Protein AF-A0A524EY04-F1 (afdb_monomer)

Radius of gyration: 24.47 Å; Cα contacts (8 Å, |Δi|>4): 37; chains: 1; bounding box: 46×36×77 Å

Mean predicted aligned error: 17.19 Å

Secondary structure (DSSP, 8-state):
--PPPHHHHHHHHHHHHIIIIIHHHHHHHHHTTSS-HHHHHHHH---HHHHHHHGGGT-------HHHHHHHHHHHHHHHHHHHHHHHTT---TTS------S--S-----

Foldseek 3Di:
DPDDDPVRVVVVVLVCCCLVPVLLVVLVCVLVVNDDLVVVCVVSVDDSVVNVVCSCVNDDDPPCPVVVVVVVVVVVVVVVVVVVVCVVVVNDPVPPDPPPPDDPDDDDDDD

pLDDT: mean 72.9, std 14.56, range [41.66, 91.12]

Structure (mmCIF, N/CA/C/O backbone):
data_AF-A0A524EY04-F1
#
_entry.id   AF-A0A524EY04-F1
#
loop_
_atom_site.group_PDB
_atom_site.id
_atom_site.type_symbol
_atom_site.label_atom_id
_atom_site.label_alt_id
_atom_site.label_comp_id
_atom_site.label_asym_id
_atom_site.label_entity_id
_atom_site.label_seq_id
_atom_site.pdbx_PDB_ins_code
_atom_site.Cartn_x
_atom_site.Cartn_y
_atom_site.Cartn_z
_atom_site.occupancy
_atom_site.B_iso_or_equiv
_atom_site.auth_seq_id
_atom_site.auth_comp_id
_atom_site.auth_asym_id
_atom_site.auth_atom_id
_atom_site.pdbx_PDB_model_num
ATOM 1 N N . MET A 1 1 ? 3.190 -2.927 -42.617 1.00 43.81 1 MET A N 1
ATOM 2 C CA . MET A 1 1 ? 3.116 -3.220 -41.170 1.00 43.81 1 MET A CA 1
ATOM 3 C C . MET A 1 1 ? 3.602 -1.983 -40.430 1.00 43.81 1 MET A C 1
ATOM 5 O O . MET A 1 1 ? 4.761 -1.627 -40.594 1.00 43.81 1 MET A O 1
ATOM 9 N N . ALA A 1 2 ? 2.726 -1.259 -39.728 1.00 50.38 2 ALA A N 1
ATOM 10 C CA . ALA A 1 2 ? 3.139 -0.093 -38.947 1.00 50.38 2 ALA A CA 1
ATOM 11 C C . ALA A 1 2 ? 3.872 -0.588 -37.691 1.00 50.38 2 ALA A C 1
ATOM 13 O O . ALA A 1 2 ? 3.246 -1.081 -36.757 1.00 50.38 2 ALA A O 1
ATOM 14 N N . GLY A 1 3 ? 5.206 -0.553 -37.711 1.00 64.12 3 GLY A N 1
ATOM 15 C CA . GLY A 1 3 ? 6.019 -0.903 -36.548 1.00 64.12 3 GLY A CA 1
ATOM 16 C C . GLY A 1 3 ? 5.763 0.078 -35.403 1.00 64.12 3 GLY A C 1
ATOM 17 O O . GLY A 1 3 ? 5.649 1.282 -35.638 1.00 64.12 3 GLY A O 1
ATOM 18 N N . LYS A 1 4 ? 5.660 -0.431 -34.168 1.00 69.69 4 LYS A N 1
ATOM 19 C CA . LYS A 1 4 ? 5.551 0.408 -32.965 1.00 69.69 4 LYS A CA 1
ATOM 20 C C . LYS A 1 4 ? 6.696 1.428 -32.936 1.00 69.69 4 LYS A C 1
ATOM 22 O O . LYS A 1 4 ? 7.834 1.109 -33.285 1.00 69.69 4 LYS A O 1
ATOM 27 N N . SER A 1 5 ? 6.402 2.656 -32.511 1.00 80.06 5 SER A N 1
ATOM 28 C CA . SER A 1 5 ? 7.423 3.703 -32.417 1.00 80.06 5 SER A CA 1
ATOM 29 C C . SER A 1 5 ? 8.502 3.327 -31.392 1.00 80.06 5 SER A C 1
ATOM 31 O O . SER A 1 5 ? 8.219 2.665 -30.391 1.00 80.06 5 SER A O 1
ATOM 33 N N . LYS A 1 6 ? 9.737 3.803 -31.594 1.00 75.38 6 LYS A N 1
ATOM 34 C CA . LYS A 1 6 ? 10.846 3.597 -30.642 1.00 75.38 6 LYS A CA 1
ATOM 35 C C . LYS A 1 6 ? 10.499 4.082 -29.224 1.00 75.38 6 LYS A C 1
ATOM 37 O O . LYS A 1 6 ? 10.903 3.455 -28.250 1.00 75.38 6 LYS A O 1
ATOM 42 N N . ALA A 1 7 ? 9.715 5.157 -29.110 1.00 74.38 7 ALA A N 1
ATOM 43 C CA . ALA A 1 7 ? 9.248 5.688 -27.831 1.00 74.38 7 ALA A CA 1
ATOM 44 C C . ALA A 1 7 ? 8.271 4.732 -27.126 1.00 74.38 7 ALA A C 1
ATOM 46 O O . ALA A 1 7 ? 8.375 4.523 -25.921 1.00 74.38 7 ALA A O 1
ATOM 47 N N . THR A 1 8 ? 7.364 4.106 -27.881 1.00 75.25 8 THR A N 1
ATOM 48 C CA . THR A 1 8 ? 6.425 3.101 -27.361 1.00 75.25 8 THR A CA 1
ATOM 49 C C . THR A 1 8 ? 7.171 1.884 -26.819 1.00 75.25 8 THR A C 1
ATOM 51 O O . THR A 1 8 ? 6.896 1.446 -25.710 1.00 75.25 8 THR A O 1
ATOM 54 N N . ILE A 1 9 ? 8.159 1.387 -27.565 1.00 76.62 9 ILE A N 1
ATOM 55 C CA . ILE A 1 9 ? 8.966 0.225 -27.165 1.00 76.62 9 ILE A CA 1
ATOM 56 C C . ILE A 1 9 ? 9.798 0.540 -25.913 1.00 76.62 9 ILE A C 1
ATOM 58 O O . ILE A 1 9 ? 9.825 -0.252 -24.978 1.00 76.62 9 ILE A O 1
ATOM 62 N N . SER A 1 10 ? 10.432 1.716 -25.859 1.00 69.62 10 SER A N 1
ATOM 63 C CA . SER A 1 10 ? 11.195 2.159 -24.682 1.00 69.62 10 SER A CA 1
ATOM 64 C C . SER A 1 10 ? 10.318 2.249 -23.428 1.00 69.62 10 SER A C 1
ATOM 66 O O . SER A 1 10 ? 10.695 1.767 -22.361 1.00 69.62 10 SER A O 1
ATOM 68 N N . LYS A 1 11 ? 9.101 2.792 -23.572 1.00 74.75 11 LYS A N 1
ATOM 69 C CA . LYS A 1 11 ? 8.120 2.865 -22.485 1.00 74.75 11 LYS A CA 1
ATOM 70 C C . LYS A 1 11 ? 7.692 1.476 -22.006 1.00 74.75 11 LYS A C 1
ATOM 72 O O . LYS A 1 11 ? 7.636 1.261 -20.802 1.00 74.75 11 LYS A O 1
ATOM 77 N N . GLU A 1 12 ? 7.420 0.549 -22.923 1.00 74.88 12 GLU A N 1
ATOM 78 C CA . GLU A 1 12 ? 7.049 -0.834 -22.589 1.00 74.88 12 GLU A CA 1
ATOM 79 C C . GLU A 1 12 ? 8.177 -1.553 -21.830 1.00 74.88 12 GLU A C 1
ATOM 81 O O . GLU A 1 12 ? 7.917 -2.188 -20.812 1.00 74.88 12 GLU A O 1
ATOM 86 N N . ILE A 1 13 ? 9.433 -1.401 -22.263 1.00 75.81 13 ILE A N 1
ATOM 87 C CA . ILE A 1 13 ? 10.599 -1.999 -21.590 1.00 75.81 13 ILE A CA 1
ATOM 88 C C . ILE A 1 13 ? 10.792 -1.408 -20.189 1.00 75.81 13 ILE A C 1
ATOM 90 O O . ILE A 1 13 ? 11.000 -2.151 -19.233 1.00 75.81 13 ILE A O 1
ATOM 94 N N . PHE A 1 14 ? 10.690 -0.084 -20.053 1.00 75.25 14 PHE A N 1
ATOM 95 C CA . PHE A 1 1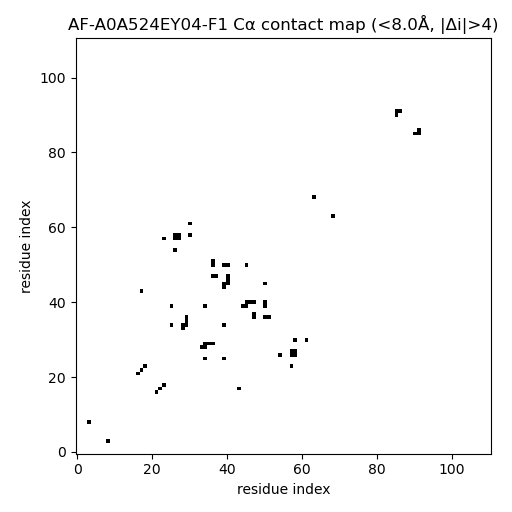4 ? 10.814 0.588 -18.761 1.00 75.25 14 PHE A CA 1
ATOM 96 C C . PHE A 1 14 ? 9.707 0.164 -17.792 1.00 75.25 14 PHE A C 1
ATOM 98 O O . PHE A 1 14 ? 9.988 -0.172 -16.648 1.00 75.25 14 PHE A O 1
ATOM 105 N N . GLN A 1 15 ? 8.455 0.136 -18.255 1.00 73.56 15 GLN A N 1
ATOM 106 C CA . GLN A 1 15 ? 7.325 -0.312 -17.440 1.00 73.56 15 GLN A CA 1
ATOM 107 C C . GLN A 1 15 ? 7.470 -1.772 -17.019 1.00 73.56 15 GLN A C 1
ATOM 109 O O . GLN A 1 15 ? 7.130 -2.107 -15.888 1.00 73.56 15 GLN A O 1
ATOM 114 N N . LYS A 1 16 ? 8.005 -2.619 -17.903 1.00 75.25 16 LYS A N 1
ATOM 115 C CA . LYS A 1 16 ? 8.283 -4.016 -17.593 1.00 75.25 16 LYS A CA 1
ATOM 116 C C . LYS A 1 16 ? 9.345 -4.153 -16.501 1.00 75.25 16 LYS A C 1
ATOM 118 O O . LYS A 1 16 ? 9.059 -4.760 -15.484 1.00 75.25 16 LYS A O 1
ATOM 123 N N . GLY A 1 17 ? 10.511 -3.516 -16.639 1.00 76.25 17 GLY A N 1
ATOM 124 C CA . GLY A 1 17 ? 11.544 -3.555 -15.588 1.00 76.25 17 GLY A CA 1
ATOM 125 C C . GLY A 1 17 ? 11.082 -2.925 -14.266 1.00 76.25 17 GLY A C 1
ATOM 126 O O . GLY A 1 17 ? 11.432 -3.385 -13.182 1.00 76.25 17 GLY A O 1
ATOM 127 N N . LEU A 1 18 ? 10.228 -1.900 -14.337 1.00 78.25 18 LEU A N 1
ATOM 128 C CA . LEU A 1 18 ? 9.644 -1.281 -13.152 1.00 78.25 18 LEU A CA 1
ATOM 129 C C . LEU A 1 18 ? 8.720 -2.244 -12.390 1.00 78.25 18 LEU A C 1
ATOM 131 O O . LEU A 1 18 ? 8.781 -2.275 -11.164 1.00 78.25 18 LEU A O 1
ATOM 135 N N . LYS A 1 19 ? 7.892 -3.023 -13.096 1.00 75.88 19 LYS A N 1
ATOM 136 C CA . LYS A 1 19 ? 6.965 -3.994 -12.492 1.00 75.88 19 LYS A CA 1
ATOM 137 C C . LYS A 1 19 ? 7.625 -5.314 -12.099 1.00 75.88 19 LYS A C 1
ATOM 139 O O . LYS A 1 19 ? 7.292 -5.843 -11.046 1.00 75.88 19 LYS A O 1
ATOM 144 N N . ASP A 1 20 ? 8.529 -5.823 -12.928 1.00 77.88 20 ASP A N 1
ATOM 145 C CA . ASP A 1 20 ? 9.098 -7.163 -12.763 1.00 77.88 20 ASP A CA 1
ATOM 146 C C . ASP A 1 20 ? 10.253 -7.167 -11.747 1.00 77.88 20 ASP A C 1
ATOM 148 O O . ASP A 1 20 ? 10.381 -8.120 -10.985 1.00 77.88 20 ASP A O 1
ATOM 152 N N . ASP A 1 21 ? 11.049 -6.090 -11.683 1.00 77.81 21 ASP A N 1
ATOM 153 C CA . ASP A 1 21 ? 12.260 -6.056 -10.849 1.00 77.81 21 ASP A CA 1
ATOM 154 C C . ASP A 1 21 ? 12.157 -5.048 -9.694 1.00 77.81 21 ASP A C 1
ATOM 156 O O . ASP A 1 21 ? 12.474 -5.357 -8.543 1.00 77.81 21 ASP A O 1
ATOM 160 N N . MET A 1 22 ? 11.714 -3.816 -9.977 1.00 84.62 22 MET A N 1
ATOM 161 C CA . MET A 1 22 ? 11.777 -2.735 -8.985 1.00 84.62 22 MET A CA 1
ATOM 162 C C . MET A 1 22 ? 10.623 -2.779 -7.977 1.00 84.62 22 MET A C 1
ATOM 164 O O . MET A 1 22 ? 10.842 -2.560 -6.785 1.00 84.62 22 MET A O 1
ATOM 168 N N . PHE A 1 23 ? 9.397 -3.046 -8.427 1.00 88.31 23 PHE A N 1
ATOM 169 C CA . PHE A 1 23 ? 8.226 -3.040 -7.550 1.00 88.31 23 PHE A CA 1
ATOM 170 C C . PHE A 1 23 ? 8.258 -4.136 -6.469 1.00 88.31 23 PHE A C 1
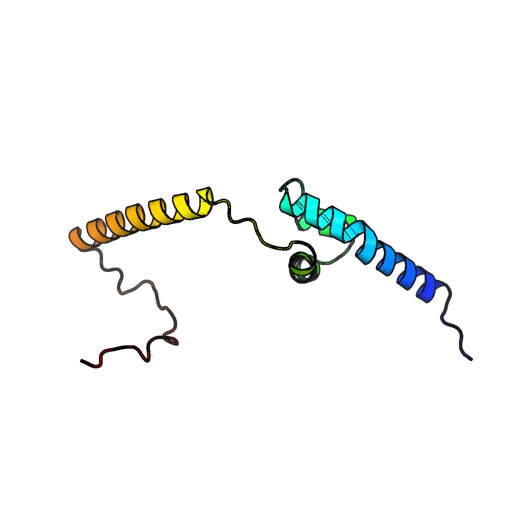ATOM 172 O O . PHE A 1 23 ? 8.006 -3.789 -5.316 1.00 88.31 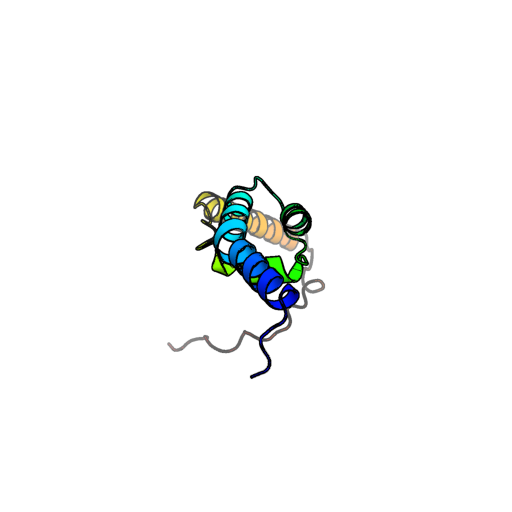23 PHE A O 1
ATOM 179 N N . PRO A 1 24 ? 8.658 -5.395 -6.752 1.00 88.19 24 PRO A N 1
ATOM 180 C CA . PRO A 1 24 ? 8.803 -6.423 -5.717 1.00 88.19 24 PRO A CA 1
ATOM 181 C C . PRO A 1 24 ? 9.794 -6.021 -4.618 1.00 88.19 24 PRO A C 1
ATOM 183 O O . PRO A 1 24 ? 9.533 -6.193 -3.428 1.00 88.19 24 PRO A O 1
ATOM 186 N N . PHE A 1 25 ? 10.921 -5.412 -4.999 1.00 88.62 25 PHE A N 1
ATOM 187 C CA . PHE A 1 25 ? 11.901 -4.909 -4.038 1.00 88.62 25 PHE A CA 1
ATOM 188 C C . PHE A 1 25 ? 11.318 -3.797 -3.151 1.00 88.62 25 PHE A C 1
ATOM 190 O O . PHE A 1 25 ? 11.497 -3.805 -1.933 1.00 88.62 25 PHE A O 1
ATOM 197 N N . LEU A 1 26 ? 10.586 -2.851 -3.747 1.00 90.06 26 LEU A N 1
ATOM 198 C CA . LEU A 1 26 ? 9.922 -1.774 -3.012 1.00 90.06 26 LEU A CA 1
ATOM 199 C C . LEU A 1 26 ? 8.796 -2.293 -2.104 1.00 90.06 26 LEU A C 1
ATOM 201 O O . LEU A 1 26 ? 8.629 -1.777 -1.000 1.00 90.06 26 LEU A O 1
ATOM 205 N N . ALA A 1 27 ? 8.061 -3.318 -2.536 1.00 88.75 27 ALA A N 1
ATOM 206 C CA . ALA A 1 27 ? 7.029 -3.974 -1.742 1.00 88.75 27 ALA A CA 1
ATOM 207 C C . ALA A 1 27 ? 7.623 -4.644 -0.493 1.00 88.75 27 ALA A C 1
ATOM 209 O O . ALA A 1 27 ? 7.120 -4.427 0.607 1.00 88.75 27 ALA A O 1
ATOM 210 N N . ASN A 1 28 ? 8.758 -5.338 -0.623 1.00 89.25 28 ASN A N 1
ATOM 211 C CA . ASN A 1 28 ? 9.471 -5.913 0.523 1.00 89.25 28 ASN A CA 1
ATOM 212 C C . ASN A 1 28 ? 9.954 -4.843 1.512 1.00 89.25 28 ASN A C 1
ATOM 214 O O . ASN A 1 28 ? 9.735 -4.968 2.714 1.00 89.25 28 ASN A O 1
ATOM 218 N N . LEU A 1 29 ? 10.546 -3.746 1.026 1.00 88.75 29 LEU A N 1
ATOM 219 C CA . LEU A 1 29 ? 10.954 -2.637 1.899 1.00 88.75 29 LEU A CA 1
ATOM 220 C C . LEU A 1 29 ? 9.766 -1.983 2.622 1.00 88.75 29 LEU A C 1
ATOM 222 O O . LEU A 1 29 ? 9.930 -1.463 3.728 1.00 88.75 29 LEU A O 1
ATOM 226 N N . TYR A 1 30 ? 8.588 -1.975 1.995 1.00 89.12 30 TYR A N 1
ATOM 227 C CA . TYR A 1 30 ? 7.353 -1.523 2.627 1.00 89.12 30 TYR A CA 1
ATOM 228 C C . TYR A 1 30 ? 6.843 -2.522 3.672 1.00 89.12 30 TYR A C 1
ATOM 230 O O . TYR A 1 30 ? 6.522 -2.085 4.775 1.00 89.12 30 TYR A O 1
ATOM 238 N N . LYS A 1 31 ? 6.850 -3.837 3.383 1.00 86.31 31 LYS A N 1
ATOM 239 C CA . LYS A 1 31 ? 6.522 -4.899 4.359 1.00 86.31 31 LYS A CA 1
ATOM 240 C C . LYS A 1 31 ? 7.405 -4.787 5.608 1.00 86.31 31 LYS A C 1
ATOM 242 O O . LYS A 1 31 ? 6.913 -4.864 6.724 1.00 86.31 31 LYS A O 1
ATOM 247 N N . GLU A 1 32 ? 8.694 -4.510 5.428 1.00 85.88 32 GLU A N 1
ATOM 248 C CA . GLU A 1 32 ? 9.662 -4.313 6.516 1.00 85.88 32 GLU A CA 1
ATOM 249 C C . GLU A 1 32 ? 9.537 -2.953 7.239 1.00 85.88 32 GLU A C 1
ATOM 251 O O . GLU A 1 32 ? 10.335 -2.648 8.126 1.00 85.88 32 GLU A O 1
ATOM 256 N N . GLY A 1 33 ? 8.603 -2.083 6.834 1.00 85.56 33 GLY A N 1
ATOM 257 C CA . GLY A 1 33 ? 8.405 -0.755 7.426 1.00 85.56 33 GLY A CA 1
ATOM 258 C C . GLY A 1 33 ? 9.534 0.251 7.155 1.00 85.56 33 GLY A C 1
ATOM 259 O O . GLY A 1 33 ? 9.561 1.325 7.758 1.00 85.56 33 GLY A O 1
ATOM 260 N N . LYS A 1 34 ? 10.473 -0.054 6.248 1.00 89.56 34 LYS A N 1
ATOM 261 C CA . LYS A 1 34 ? 11.634 0.805 5.937 1.00 89.56 34 LYS A CA 1
ATOM 262 C C . LYS A 1 34 ? 11.273 1.997 5.058 1.00 89.56 34 LYS A C 1
ATOM 264 O O . LYS A 1 34 ? 11.949 3.026 5.107 1.00 89.56 34 LYS A O 1
ATOM 269 N N . ILE A 1 35 ? 10.238 1.858 4.230 1.00 90.12 35 ILE A N 1
ATOM 270 C CA . ILE A 1 35 ? 9.743 2.921 3.352 1.00 90.12 35 ILE A CA 1
ATOM 271 C C . ILE A 1 35 ? 8.218 3.014 3.398 1.00 90.12 35 ILE A C 1
ATOM 273 O O . ILE A 1 35 ? 7.516 2.049 3.668 1.00 90.12 35 ILE A O 1
ATOM 277 N N . SER A 1 36 ? 7.700 4.196 3.085 1.00 91.12 36 SER A N 1
ATOM 278 C CA . SER A 1 36 ? 6.270 4.488 2.973 1.00 91.12 36 SER A CA 1
ATOM 279 C C . SER A 1 36 ? 5.783 4.464 1.521 1.00 91.12 36 SER A C 1
ATOM 281 O O . SER A 1 36 ? 6.545 4.712 0.584 1.00 91.12 36 SER A O 1
ATOM 283 N N . VAL A 1 37 ? 4.468 4.316 1.325 1.00 89.31 37 VAL A N 1
ATOM 284 C CA . VAL A 1 37 ? 3.805 4.442 0.008 1.00 89.31 37 VAL A CA 1
ATOM 285 C C . VAL A 1 37 ? 4.117 5.779 -0.680 1.00 89.31 37 VAL A C 1
ATOM 287 O O . VAL A 1 37 ? 4.263 5.843 -1.900 1.00 89.31 37 VAL A O 1
ATOM 290 N N . LYS A 1 38 ? 4.294 6.866 0.087 1.00 91.06 38 LYS A N 1
ATOM 291 C CA . LYS A 1 38 ? 4.707 8.172 -0.457 1.00 91.06 38 LYS A CA 1
ATOM 292 C C . LYS A 1 38 ? 6.114 8.128 -1.060 1.00 91.06 38 LYS A C 1
ATOM 294 O O . LYS A 1 38 ? 6.354 8.754 -2.090 1.00 91.06 38 LYS A O 1
ATOM 299 N N . GLN A 1 39 ? 7.039 7.400 -0.435 1.00 89.75 39 GLN A N 1
ATOM 300 C CA . GLN A 1 39 ? 8.395 7.219 -0.959 1.00 89.75 39 GLN A CA 1
ATOM 301 C C . GLN A 1 39 ? 8.391 6.327 -2.205 1.00 89.75 39 GLN A C 1
ATOM 303 O O . GLN A 1 39 ? 9.058 6.672 -3.178 1.00 89.75 39 GLN A O 1
ATOM 308 N N . ILE 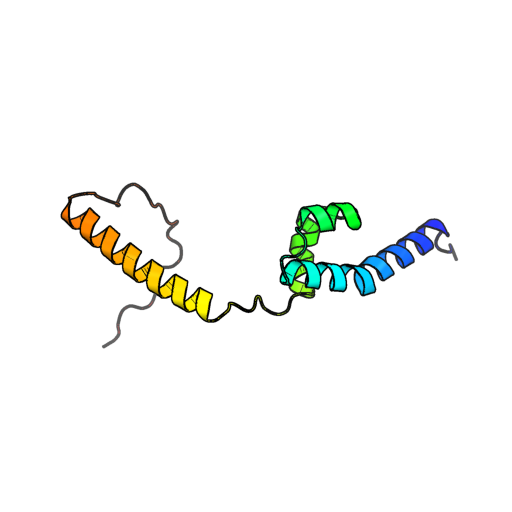A 1 40 ? 7.577 5.267 -2.226 1.00 89.81 40 ILE A N 1
ATOM 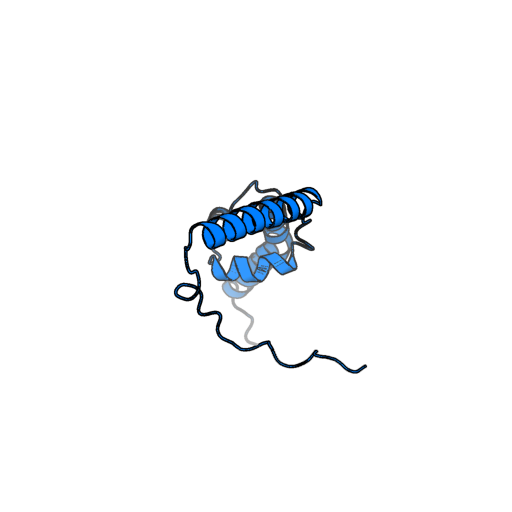309 C CA . ILE A 1 40 ? 7.385 4.417 -3.414 1.00 89.81 40 ILE A CA 1
ATOM 310 C C . ILE A 1 40 ? 6.867 5.248 -4.593 1.00 89.81 40 ILE A C 1
ATOM 312 O O . ILE A 1 40 ? 7.435 5.190 -5.683 1.00 89.81 40 ILE A O 1
ATOM 316 N N . ALA A 1 41 ? 5.850 6.085 -4.372 1.00 88.56 41 ALA A N 1
ATOM 317 C CA . ALA A 1 41 ? 5.307 6.978 -5.398 1.00 88.56 41 ALA A CA 1
ATOM 318 C C . ALA A 1 41 ? 6.354 7.948 -5.950 1.00 88.56 41 ALA A C 1
ATOM 320 O O . ALA A 1 41 ? 6.423 8.179 -7.153 1.00 88.56 41 ALA A O 1
ATOM 321 N N . LYS A 1 42 ? 7.218 8.484 -5.083 1.00 88.94 42 LYS A N 1
ATOM 322 C CA . LYS A 1 42 ? 8.296 9.385 -5.500 1.00 88.94 42 LYS A CA 1
ATOM 323 C C . LYS A 1 42 ? 9.360 8.681 -6.353 1.00 88.94 42 LYS A C 1
ATOM 325 O O . LYS A 1 42 ? 9.883 9.300 -7.272 1.00 88.94 42 LYS A O 1
ATOM 330 N N . ILE A 1 43 ? 9.689 7.426 -6.046 1.00 87.44 43 ILE A N 1
ATOM 331 C CA . ILE A 1 43 ? 10.694 6.635 -6.778 1.00 87.44 43 ILE A CA 1
ATOM 332 C C . ILE A 1 43 ? 10.152 6.187 -8.139 1.00 87.44 43 ILE A C 1
ATOM 334 O O . ILE A 1 43 ? 10.841 6.283 -9.150 1.00 87.44 43 ILE A O 1
ATOM 338 N N . THR A 1 44 ? 8.916 5.694 -8.157 1.00 84.56 44 THR A N 1
ATOM 339 C CA . THR A 1 44 ? 8.305 5.053 -9.332 1.00 84.56 44 THR A CA 1
ATOM 340 C C . THR A 1 44 ? 7.578 6.037 -10.247 1.00 84.56 44 THR A C 1
ATOM 342 O O . THR A 1 44 ? 7.365 5.742 -11.420 1.00 84.56 44 THR A O 1
ATOM 345 N N . GLY A 1 45 ? 7.164 7.193 -9.719 1.00 84.88 45 GLY A N 1
ATOM 346 C CA . GLY A 1 45 ? 6.239 8.105 -10.391 1.00 84.88 45 GLY A CA 1
ATOM 347 C C . GLY A 1 45 ? 4.796 7.588 -10.455 1.00 84.88 45 GLY A C 1
ATOM 348 O O . GLY A 1 45 ? 3.968 8.210 -11.118 1.00 84.88 45 GLY A O 1
ATOM 349 N N . ILE A 1 46 ? 4.484 6.469 -9.791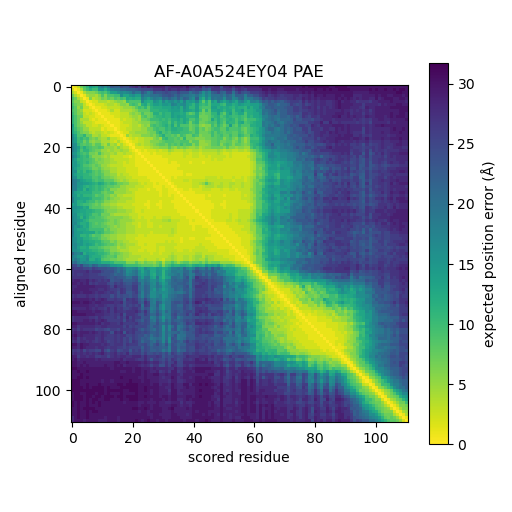 1.00 86.94 46 ILE A N 1
ATOM 350 C CA . ILE A 1 46 ? 3.141 5.883 -9.748 1.00 86.94 46 ILE A CA 1
ATOM 351 C C . ILE A 1 46 ? 2.301 6.602 -8.688 1.00 86.94 46 ILE A C 1
ATOM 353 O O . ILE A 1 46 ? 2.787 6.956 -7.610 1.00 86.94 46 ILE A O 1
ATOM 357 N N . HIS A 1 47 ? 1.020 6.818 -8.984 1.00 89.62 47 HIS A N 1
ATOM 358 C CA . HIS A 1 47 ? 0.098 7.428 -8.035 1.00 89.62 47 HIS A CA 1
ATOM 359 C C . HIS A 1 47 ? -0.181 6.500 -6.841 1.00 89.62 47 HIS A C 1
ATOM 361 O O . HIS A 1 47 ? -0.261 5.282 -6.976 1.00 89.62 47 HIS A O 1
ATOM 367 N N . HIS A 1 48 ? -0.394 7.083 -5.660 1.00 86.94 48 HIS A N 1
ATOM 368 C CA . HIS A 1 48 ? -0.570 6.335 -4.410 1.00 86.94 48 HIS A CA 1
ATOM 369 C C . HIS A 1 48 ? -1.680 5.278 -4.482 1.00 86.94 48 HIS A C 1
ATOM 371 O O . HIS A 1 48 ? -1.515 4.186 -3.953 1.00 86.94 48 HIS A O 1
ATOM 377 N N . THR A 1 49 ? -2.793 5.584 -5.157 1.00 88.50 49 THR A N 1
ATOM 378 C CA . THR A 1 49 ? -3.926 4.655 -5.312 1.00 88.50 49 THR A CA 1
ATOM 379 C C . THR A 1 49 ? -3.551 3.399 -6.090 1.00 88.50 49 THR A C 1
ATOM 381 O O . THR A 1 49 ? -3.971 2.312 -5.720 1.00 88.50 49 THR A O 1
ATOM 384 N N . GLU A 1 50 ? -2.744 3.544 -7.140 1.00 86.31 50 GLU A N 1
ATOM 385 C CA . GLU A 1 50 ? -2.295 2.421 -7.966 1.00 86.31 50 GLU A CA 1
ATOM 386 C C . GLU A 1 50 ? -1.269 1.565 -7.208 1.00 86.31 50 GLU A C 1
ATOM 388 O O . GLU A 1 50 ? -1.307 0.340 -7.267 1.00 86.31 50 GLU A O 1
ATOM 393 N N . ILE A 1 51 ? -0.427 2.193 -6.383 1.00 86.94 51 ILE A N 1
ATOM 394 C CA . ILE A 1 51 ? 0.474 1.463 -5.481 1.00 86.94 51 ILE A CA 1
ATOM 395 C C . ILE A 1 51 ? -0.322 0.615 -4.484 1.00 86.94 51 ILE A C 1
ATOM 397 O O . ILE A 1 51 ? -0.003 -0.557 -4.315 1.00 86.94 51 ILE A O 1
ATOM 401 N N . TYR A 1 52 ? -1.374 1.163 -3.864 1.00 87.31 52 TYR A N 1
ATOM 402 C CA . TYR A 1 52 ? -2.222 0.394 -2.945 1.00 87.31 52 TYR A CA 1
ATOM 403 C C . TYR A 1 52 ? -2.906 -0.798 -3.615 1.00 87.31 52 TYR A C 1
ATOM 405 O O . TYR A 1 52 ? -3.042 -1.832 -2.973 1.00 87.31 52 TYR A O 1
ATOM 413 N N . SER A 1 53 ? -3.306 -0.683 -4.885 1.00 86.75 53 SER A N 1
ATOM 414 C CA . SER A 1 53 ? -3.868 -1.825 -5.618 1.00 86.75 53 SER A CA 1
ATOM 415 C C . SER A 1 53 ? -2.831 -2.884 -5.978 1.00 86.75 53 SER A C 1
ATOM 417 O O . SER A 1 53 ? -3.183 -4.050 -6.076 1.00 86.75 53 SER A O 1
ATOM 419 N N . MET A 1 54 ? -1.570 -2.490 -6.174 1.00 86.12 54 MET A N 1
ATOM 420 C CA . MET A 1 54 ? -0.506 -3.408 -6.579 1.00 86.12 54 MET A CA 1
ATOM 421 C C . MET A 1 54 ? 0.145 -4.118 -5.391 1.00 86.12 54 MET A C 1
ATOM 423 O O . MET A 1 54 ? 0.540 -5.263 -5.527 1.00 86.12 54 MET A O 1
ATOM 427 N N . LEU A 1 55 ? 0.271 -3.470 -4.226 1.00 86.50 55 LEU A N 1
ATOM 428 C CA . LEU A 1 55 ? 0.952 -4.041 -3.053 1.00 86.50 55 LEU A CA 1
ATOM 429 C C . LEU A 1 55 ? 0.483 -5.460 -2.663 1.00 86.50 55 LEU A C 1
ATOM 431 O O . LEU A 1 55 ? 1.360 -6.283 -2.402 1.00 86.50 55 LEU A O 1
ATOM 435 N N . PRO A 1 56 ? -0.827 -5.782 -2.663 1.00 84.88 56 PRO A N 1
ATOM 436 C CA . PRO A 1 56 ? -1.302 -7.129 -2.350 1.00 84.88 56 PRO A CA 1
ATOM 437 C C . PRO A 1 56 ? -0.794 -8.220 -3.301 1.00 84.88 56 PRO A C 1
ATOM 439 O O . PRO A 1 56 ? -0.736 -9.372 -2.905 1.00 84.88 56 PRO A O 1
ATOM 442 N N . GLU A 1 57 ? -0.406 -7.884 -4.536 1.00 84.56 57 GLU A N 1
ATOM 443 C CA . GLU A 1 57 ? 0.140 -8.857 -5.498 1.00 84.56 57 GLU A CA 1
ATOM 444 C C . GLU A 1 57 ? 1.585 -9.278 -5.167 1.00 84.56 57 GLU A C 1
ATOM 446 O O . GLU A 1 57 ? 2.088 -10.248 -5.728 1.00 84.56 57 GLU A O 1
ATOM 451 N N . TYR A 1 58 ? 2.271 -8.531 -4.294 1.00 83.12 58 TYR A N 1
ATOM 452 C CA . TYR A 1 58 ? 3.696 -8.717 -3.985 1.00 83.12 58 TYR A CA 1
ATOM 453 C C . TYR A 1 58 ? 3.976 -8.953 -2.500 1.00 83.12 58 TYR A C 1
ATOM 455 O O . TYR A 1 58 ? 5.117 -9.217 -2.122 1.00 83.12 58 TYR A O 1
ATOM 463 N N . ILE A 1 59 ? 2.961 -8.806 -1.656 1.00 79.69 59 ILE A N 1
ATOM 464 C CA . ILE A 1 59 ? 3.041 -9.008 -0.215 1.00 79.69 59 ILE A CA 1
ATOM 465 C C . ILE A 1 59 ? 2.031 -10.100 0.100 1.00 79.69 59 ILE A C 1
ATOM 467 O O . ILE A 1 59 ? 0.881 -9.810 0.424 1.00 79.69 59 ILE A O 1
ATOM 471 N N . ASP A 1 60 ? 2.476 -11.349 -0.039 1.00 66.25 60 ASP A N 1
ATOM 472 C CA . ASP A 1 60 ? 1.737 -12.492 0.482 1.00 66.25 60 ASP A CA 1
ATOM 473 C C . ASP A 1 60 ? 1.769 -12.397 2.002 1.00 66.25 60 ASP A C 1
ATOM 475 O O . ASP A 1 60 ? 2.839 -12.393 2.623 1.00 66.25 60 ASP A O 1
ATOM 479 N N . ASP A 1 61 ? 0.566 -12.234 2.534 1.00 58.19 61 ASP A N 1
ATOM 480 C CA . ASP A 1 61 ? 0.204 -12.110 3.928 1.00 58.19 61 ASP A CA 1
ATOM 481 C C . ASP A 1 61 ? 0.994 -11.039 4.700 1.00 58.19 61 ASP A C 1
ATOM 483 O O . ASP A 1 61 ? 2.213 -11.058 4.922 1.00 58.19 61 ASP A O 1
ATOM 487 N N . ILE A 1 62 ? 0.231 -10.054 5.174 1.00 52.62 62 ILE A N 1
ATOM 488 C CA . ILE A 1 62 ? 0.575 -9.380 6.416 1.00 52.62 62 ILE A CA 1
ATOM 489 C C . ILE A 1 62 ? 0.725 -10.524 7.418 1.00 52.62 62 ILE A C 1
ATOM 491 O O . ILE A 1 62 ? -0.282 -11.100 7.823 1.00 52.62 62 ILE A O 1
ATOM 495 N N . ASP A 1 63 ? 1.966 -10.882 7.756 1.00 51.28 63 ASP A N 1
ATOM 496 C CA . ASP A 1 63 ? 2.263 -11.670 8.944 1.00 51.28 63 ASP A CA 1
ATOM 497 C C . ASP A 1 63 ? 1.676 -10.855 10.098 1.00 51.28 63 ASP A C 1
ATOM 499 O O . ASP A 1 63 ? 2.292 -9.915 10.604 1.00 51.28 63 ASP A O 1
ATOM 503 N N . MET A 1 64 ? 0.409 -11.114 10.425 1.00 51.41 64 MET A N 1
ATOM 504 C CA . MET A 1 64 ? -0.182 -10.652 11.662 1.00 51.41 64 MET A CA 1
ATOM 505 C C . MET A 1 64 ? 0.573 -11.427 12.722 1.00 51.41 64 MET A C 1
ATOM 507 O O . MET A 1 64 ? 0.210 -12.557 13.032 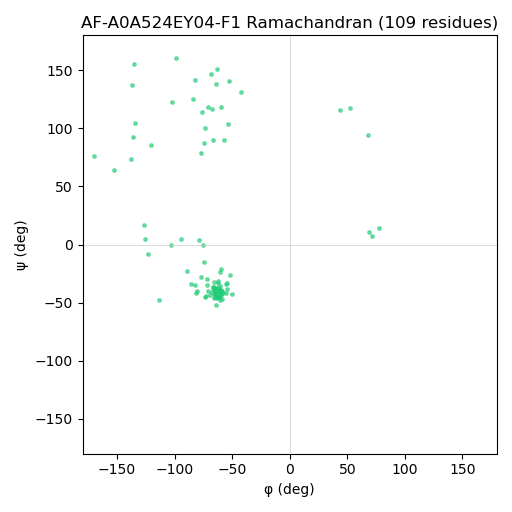1.00 51.41 64 MET A O 1
ATOM 511 N N . ASP A 1 65 ? 1.678 -10.839 13.186 1.00 58.59 65 ASP A N 1
ATOM 512 C CA . ASP A 1 65 ? 2.454 -11.353 14.303 1.00 58.59 65 ASP A CA 1
ATOM 513 C C . ASP A 1 65 ? 1.464 -11.797 15.380 1.00 58.59 65 ASP A C 1
ATOM 515 O O . ASP A 1 65 ? 0.566 -11.032 15.739 1.00 58.59 65 ASP A O 1
ATOM 519 N N . ASP A 1 66 ? 1.625 -13.006 15.919 1.00 57.59 66 ASP A N 1
ATOM 520 C CA . ASP A 1 66 ? 0.736 -13.541 16.961 1.00 57.59 66 ASP A CA 1
ATOM 521 C C . ASP A 1 66 ? 0.584 -12.560 18.143 1.00 57.59 66 ASP A C 1
ATOM 523 O O . ASP A 1 66 ? -0.462 -12.490 18.784 1.00 57.59 66 ASP A O 1
ATOM 527 N N . LYS A 1 67 ? 1.590 -11.701 18.362 1.00 57.75 67 LYS A N 1
ATOM 528 C CA . LYS A 1 67 ? 1.545 -10.579 19.309 1.00 57.75 67 LYS A CA 1
ATOM 529 C C . LYS A 1 67 ? 0.471 -9.537 19.011 1.00 57.75 67 LYS A C 1
ATOM 531 O O . LYS A 1 67 ? -0.121 -9.015 19.943 1.00 57.75 67 LYS A O 1
ATOM 536 N N . ILE A 1 68 ? 0.217 -9.216 17.745 1.00 59.97 68 ILE A N 1
ATOM 537 C CA . ILE A 1 68 ? -0.857 -8.297 17.350 1.00 59.97 68 ILE A CA 1
ATOM 538 C C . ILE A 1 68 ? -2.206 -8.924 17.708 1.00 59.97 68 ILE A C 1
ATOM 540 O O . ILE A 1 68 ? -3.068 -8.239 18.251 1.00 59.97 68 ILE A O 1
ATOM 544 N N . LEU A 1 69 ? -2.384 -10.226 17.465 1.00 59.44 69 LEU A N 1
ATOM 545 C CA . LEU A 1 69 ? -3.608 -10.941 17.839 1.00 59.44 69 LEU A CA 1
ATOM 546 C C . LEU A 1 69 ? -3.799 -10.988 19.365 1.00 59.44 69 LEU A C 1
ATOM 548 O O . LEU A 1 69 ? -4.911 -10.767 19.848 1.00 59.44 69 LEU A O 1
ATOM 552 N N . GLU A 1 70 ? -2.724 -11.201 20.127 1.00 61.53 70 GLU A N 1
ATOM 553 C CA . GLU A 1 70 ? -2.738 -11.122 21.594 1.00 61.53 70 GLU A CA 1
ATOM 554 C C . GLU A 1 70 ? -3.059 -9.705 22.101 1.00 61.53 70 GLU A C 1
ATOM 556 O O . GLU A 1 70 ? -3.907 -9.540 22.981 1.00 61.53 70 GLU A O 1
ATOM 561 N N . ASP A 1 71 ? -2.450 -8.670 21.518 1.00 62.41 71 ASP A N 1
ATOM 562 C CA . ASP A 1 71 ? -2.692 -7.268 21.872 1.00 62.41 71 ASP A CA 1
ATOM 563 C C . ASP A 1 71 ? -4.138 -6.843 21.563 1.00 62.41 71 ASP A C 1
ATOM 565 O O . ASP A 1 71 ? -4.760 -6.136 22.360 1.00 62.41 71 ASP A O 1
ATOM 569 N N . PHE A 1 72 ? -4.722 -7.325 20.459 1.00 63.75 72 PHE A N 1
ATOM 570 C CA . PHE A 1 72 ? -6.141 -7.124 20.150 1.00 63.75 72 PHE A CA 1
ATOM 571 C C . PHE A 1 72 ? -7.063 -7.828 21.152 1.00 63.75 72 PHE A C 1
ATOM 573 O O . PHE A 1 72 ? -8.072 -7.248 21.560 1.00 63.75 72 PHE A O 1
ATOM 580 N N . GLY A 1 73 ? -6.721 -9.048 21.578 1.00 65.62 73 GLY A N 1
ATOM 581 C CA . GLY A 1 73 ? -7.468 -9.770 22.610 1.00 65.62 73 GLY A CA 1
ATOM 582 C C . GLY A 1 73 ? -7.468 -9.030 23.951 1.00 65.62 73 GLY A C 1
ATOM 583 O O . GLY A 1 73 ? -8.521 -8.858 24.572 1.00 65.62 73 GLY A O 1
ATOM 584 N N . ASN A 1 74 ? -6.305 -8.519 24.361 1.00 71.56 74 ASN A N 1
ATOM 585 C CA . ASN A 1 74 ? -6.160 -7.721 25.580 1.00 71.56 74 ASN A CA 1
ATOM 586 C C . ASN A 1 74 ? -6.935 -6.396 25.485 1.00 71.56 74 ASN A C 1
ATOM 588 O O . ASN A 1 74 ? -7.643 -6.021 26.423 1.00 71.56 74 ASN A O 1
ATOM 592 N N . PHE A 1 75 ? -6.875 -5.722 24.332 1.00 75.38 75 PHE A N 1
ATOM 593 C CA . PHE A 1 75 ? -7.632 -4.497 24.085 1.00 75.38 75 PHE A CA 1
ATOM 594 C C . PHE A 1 75 ? -9.150 -4.719 24.149 1.00 75.38 75 PHE A C 1
ATOM 596 O O . PHE A 1 75 ? -9.844 -3.937 24.797 1.00 75.38 75 PHE A O 1
ATOM 603 N N . ASP A 1 76 ? -9.685 -5.780 23.530 1.00 74.25 76 ASP A N 1
ATOM 604 C CA . ASP A 1 76 ? -11.126 -6.079 23.579 1.00 74.25 76 ASP A CA 1
ATOM 605 C C . ASP A 1 76 ? -11.596 -6.307 25.022 1.00 74.25 76 ASP A C 1
ATOM 607 O O . ASP A 1 76 ? -12.648 -5.809 25.434 1.00 74.25 76 ASP A O 1
ATOM 611 N N . GLN A 1 77 ? -10.787 -6.988 25.836 1.00 75.62 77 GLN A N 1
ATOM 612 C CA . GLN A 1 77 ? -11.106 -7.217 27.240 1.00 75.62 77 GLN A CA 1
ATOM 613 C C . GLN A 1 77 ? -11.123 -5.913 28.057 1.00 75.62 77 GLN A C 1
ATOM 615 O O . GLN A 1 77 ? -12.075 -5.676 28.812 1.00 75.62 77 GLN A O 1
ATOM 620 N N . GLU A 1 78 ? -10.115 -5.052 27.896 1.00 78.62 78 GLU A N 1
ATOM 621 C CA . GLU A 1 78 ? -10.056 -3.743 28.560 1.00 78.62 78 GLU A CA 1
ATOM 622 C C . GLU A 1 78 ? -11.190 -2.821 28.102 1.00 78.62 78 GLU A C 1
ATOM 624 O O . GLU A 1 78 ? -11.869 -2.193 28.922 1.00 78.62 78 GLU A O 1
ATOM 629 N N . PHE A 1 79 ? -11.464 -2.794 26.799 1.00 78.50 79 PHE A N 1
ATOM 630 C CA . PHE A 1 79 ? -12.533 -1.997 26.221 1.00 78.50 79 PHE A CA 1
ATOM 631 C C . PHE A 1 79 ? -13.906 -2.460 26.722 1.00 78.50 79 PHE A C 1
ATOM 633 O O . PHE A 1 79 ? -14.706 -1.641 27.176 1.00 78.50 79 PHE A O 1
ATOM 640 N N . ARG A 1 80 ? -14.177 -3.771 26.765 1.00 76.38 80 ARG A N 1
ATOM 641 C CA . ARG A 1 80 ? -15.414 -4.316 27.355 1.00 76.38 80 ARG A CA 1
ATOM 642 C C . ARG A 1 80 ? -15.556 -3.971 28.834 1.00 76.38 80 ARG A C 1
ATOM 644 O O . ARG A 1 80 ? -16.667 -3.668 29.282 1.00 76.38 80 ARG A O 1
ATOM 651 N N . ALA A 1 81 ? -14.465 -4.012 29.598 1.0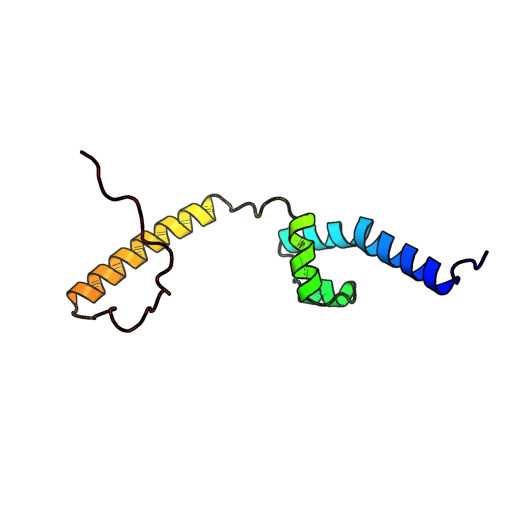0 81.00 81 ALA A N 1
ATOM 652 C CA . ALA A 1 81 ? -14.474 -3.616 31.004 1.00 81.00 81 ALA A CA 1
ATOM 653 C C . ALA A 1 81 ? -14.837 -2.130 31.159 1.00 81.00 81 ALA A C 1
ATOM 655 O O . ALA A 1 81 ? -15.722 -1.794 31.953 1.00 81.00 81 ALA A O 1
ATOM 656 N N . TYR A 1 82 ? -14.243 -1.269 30.333 1.00 81.81 82 TYR A N 1
ATOM 657 C CA . TYR A 1 82 ? -14.547 0.157 30.271 1.00 81.81 82 TYR A CA 1
ATOM 658 C C . TYR A 1 82 ? -16.012 0.427 29.891 1.00 81.81 82 TYR A C 1
ATOM 660 O O . TYR A 1 82 ? -16.710 1.157 30.598 1.00 81.81 82 TYR A O 1
ATOM 668 N N . LEU A 1 83 ? -16.539 -0.227 28.849 1.00 79.88 83 LEU A N 1
ATOM 669 C CA . LEU A 1 83 ? -17.947 -0.101 28.446 1.00 79.88 83 LEU A CA 1
ATOM 670 C C . LEU A 1 83 ? -18.909 -0.536 29.563 1.00 79.88 83 LEU A C 1
ATOM 672 O O . LEU A 1 83 ? -19.943 0.097 29.793 1.00 79.88 83 LEU A O 1
ATOM 676 N N . LYS A 1 84 ? -18.567 -1.598 30.302 1.00 80.81 84 LYS A N 1
ATOM 677 C CA . LYS A 1 84 ? -19.351 -2.065 31.454 1.00 80.81 84 LYS A CA 1
ATOM 678 C C . LYS A 1 84 ? -19.343 -1.045 32.593 1.00 80.81 84 LYS A C 1
ATOM 680 O O . LYS A 1 84 ? -20.360 -0.883 33.269 1.00 80.81 84 LYS A O 1
ATOM 685 N N . GLU A 1 85 ? -18.227 -0.356 32.810 1.00 82.75 85 GLU A N 1
ATOM 686 C CA . GLU A 1 85 ? -18.123 0.725 33.789 1.00 82.75 85 GLU A CA 1
ATOM 687 C C . GLU A 1 85 ? -18.932 1.960 33.367 1.00 82.75 85 GLU A C 1
ATOM 689 O O . GLU A 1 85 ? -19.679 2.508 34.178 1.00 82.75 85 GLU A O 1
ATOM 694 N N . LEU A 1 86 ? -18.869 2.350 32.092 1.00 80.38 86 LEU A N 1
ATOM 695 C CA . LEU A 1 86 ? -19.680 3.438 31.540 1.00 80.38 86 LEU A CA 1
ATOM 696 C C . LEU A 1 86 ? -21.182 3.161 31.671 1.00 80.38 86 LEU A C 1
ATOM 698 O O . LEU A 1 86 ? -21.929 4.027 32.130 1.00 80.38 86 LEU A O 1
ATOM 702 N N . LYS A 1 87 ? -21.618 1.929 31.376 1.00 76.19 87 LYS A N 1
ATOM 703 C CA . LYS A 1 87 ? -23.014 1.506 31.561 1.00 76.19 87 LYS A CA 1
ATOM 704 C C . LYS A 1 87 ? -23.452 1.598 33.026 1.00 76.19 87 LYS A C 1
ATOM 706 O O . LYS A 1 87 ? -24.558 2.049 33.306 1.00 76.19 87 LYS A O 1
ATOM 711 N N . LYS A 1 88 ? -22.585 1.222 33.977 1.00 80.19 88 LYS A N 1
ATOM 712 C CA . LYS A 1 88 ? -22.848 1.384 35.423 1.00 80.19 88 LYS A CA 1
ATOM 713 C C . LYS A 1 88 ? -22.935 2.852 35.847 1.00 80.19 88 LYS A C 1
ATOM 715 O O . LYS A 1 88 ? -23.694 3.167 36.756 1.00 80.19 88 LYS A O 1
ATOM 720 N N . LYS A 1 89 ? -22.180 3.737 35.193 1.00 80.81 89 LYS A N 1
ATOM 721 C CA . LYS A 1 89 ? -22.218 5.193 35.408 1.00 80.81 89 LYS A CA 1
ATOM 722 C C . LYS A 1 89 ? -23.408 5.877 34.717 1.00 80.81 89 LYS A C 1
ATOM 724 O O . LYS A 1 89 ? -23.518 7.095 34.786 1.00 80.81 89 LYS A O 1
ATOM 729 N N . GLY A 1 90 ? -24.301 5.115 34.076 1.00 75.75 90 GLY A N 1
ATOM 730 C CA . GLY A 1 90 ? -25.502 5.640 33.423 1.00 75.75 90 GLY A CA 1
ATOM 731 C C . GLY A 1 90 ? -25.244 6.300 32.067 1.00 75.75 90 GLY A C 1
ATOM 732 O O . GLY A 1 90 ? -26.121 6.990 31.555 1.00 75.75 90 GLY A O 1
ATOM 733 N N . VAL A 1 91 ? -24.062 6.101 31.474 1.00 71.31 91 VAL A N 1
ATOM 734 C CA . VAL A 1 91 ? -23.750 6.597 30.129 1.00 71.31 91 VAL A CA 1
ATOM 735 C C . VAL A 1 91 ? -24.446 5.697 29.105 1.00 71.31 91 VAL A C 1
ATOM 737 O O . VAL A 1 91 ? -24.127 4.511 29.000 1.00 71.31 91 VAL A O 1
ATOM 740 N N . SER A 1 92 ? -25.413 6.250 28.365 1.00 64.44 92 SER A N 1
ATOM 741 C CA . SER A 1 92 ? -26.078 5.554 27.256 1.00 64.44 92 SER A CA 1
ATOM 742 C C . SER A 1 92 ? -25.256 5.691 25.977 1.00 64.44 92 SER A C 1
ATOM 744 O O . SER A 1 92 ? -24.949 6.800 25.551 1.00 64.44 92 SER A O 1
ATOM 746 N N . LEU A 1 93 ? -24.916 4.562 25.356 1.00 62.66 93 LEU A N 1
ATOM 747 C CA . LEU A 1 93 ? -24.203 4.504 24.071 1.00 62.66 93 LEU A CA 1
ATOM 748 C C . LEU A 1 93 ? -25.158 4.380 22.870 1.00 62.66 93 LEU A C 1
ATOM 750 O O . LEU A 1 93 ? -24.701 4.243 21.738 1.00 62.66 93 LEU A O 1
ATOM 754 N N . SER A 1 94 ? -26.474 4.430 23.110 1.00 60.28 94 SER A N 1
ATOM 755 C CA . SER A 1 94 ? -27.529 4.257 22.097 1.00 60.28 94 SER A CA 1
ATOM 756 C C . SER A 1 94 ? -27.480 5.273 20.955 1.00 60.28 94 SER A C 1
ATOM 758 O O . SER A 1 94 ? -28.013 5.004 19.884 1.00 60.28 94 SER A O 1
ATOM 760 N N . ASP A 1 95 ? -26.827 6.418 21.161 1.00 53.56 95 ASP A N 1
ATOM 761 C CA . ASP A 1 95 ? -26.963 7.563 20.259 1.00 53.56 95 ASP A CA 1
ATOM 762 C C . ASP A 1 95 ? -25.760 7.751 19.320 1.00 53.56 95 ASP A C 1
ATOM 764 O O . ASP A 1 95 ? -25.752 8.686 18.524 1.00 53.56 95 ASP A O 1
ATOM 768 N N . SER A 1 96 ? -24.717 6.911 19.395 1.00 50.44 96 SER A N 1
ATOM 769 C CA . SER A 1 96 ? -23.434 7.206 18.719 1.00 50.44 96 SER A CA 1
ATOM 770 C C . SER A 1 96 ? -22.886 6.141 17.772 1.00 50.44 96 SER A C 1
ATOM 772 O O . SER A 1 96 ? -21.821 6.361 17.203 1.00 50.44 96 SER A O 1
ATOM 774 N N . ILE A 1 97 ? -23.595 5.040 17.507 1.00 44.75 97 ILE A N 1
ATOM 77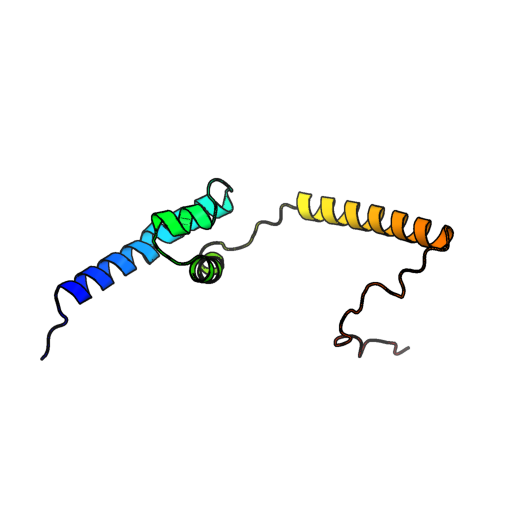5 C CA . ILE A 1 97 ? -23.188 4.116 16.437 1.00 44.75 97 ILE A CA 1
ATOM 776 C C . ILE A 1 97 ? -24.414 3.694 15.623 1.00 44.75 97 ILE A C 1
ATOM 778 O O . ILE A 1 97 ? -25.083 2.715 15.932 1.00 44.75 97 ILE A O 1
ATOM 782 N N . ARG A 1 98 ? -24.695 4.431 14.542 1.00 43.16 98 ARG A N 1
ATOM 783 C CA . ARG A 1 98 ? -25.448 3.874 13.411 1.00 43.16 98 ARG A CA 1
ATOM 784 C C . ARG A 1 98 ? -24.499 2.948 12.657 1.00 43.16 98 ARG A C 1
ATOM 786 O O . ARG A 1 98 ? -23.807 3.388 11.744 1.00 43.16 98 ARG A O 1
ATOM 793 N N . VAL A 1 99 ? -24.426 1.689 13.078 1.00 44.25 99 VAL A N 1
ATOM 794 C CA . VAL A 1 99 ? -23.997 0.627 12.167 1.00 44.25 99 VAL A CA 1
ATOM 795 C C . VAL A 1 99 ? -25.155 0.471 11.190 1.00 44.25 99 VAL A C 1
ATOM 797 O O . VAL A 1 99 ? -26.282 0.245 11.622 1.00 44.25 99 VAL A O 1
ATOM 800 N N . SER A 1 100 ? -24.919 0.711 9.901 1.00 41.66 100 SER A N 1
ATOM 801 C CA . SER A 1 100 ? -25.917 0.394 8.883 1.00 41.66 100 SER A CA 1
ATOM 802 C C . SER A 1 100 ? -26.205 -1.104 8.960 1.00 41.66 100 SER A C 1
ATOM 804 O O . SER A 1 100 ? -25.306 -1.933 8.840 1.00 41.66 100 SER A O 1
ATOM 806 N N . ASP A 1 101 ? -27.461 -1.392 9.258 1.00 43.66 101 ASP A N 1
ATOM 807 C CA . ASP A 1 101 ? -28.035 -2.675 9.632 1.00 43.66 101 ASP A CA 1
ATOM 808 C C . ASP A 1 101 ? -28.217 -3.563 8.389 1.00 43.66 101 ASP A C 1
ATOM 810 O O . ASP A 1 101 ? -29.298 -3.615 7.813 1.00 43.66 101 ASP A O 1
ATOM 814 N N . GLU A 1 102 ? -27.142 -4.192 7.898 1.00 50.84 102 GLU A N 1
ATOM 815 C CA . GLU A 1 102 ? -27.224 -5.104 6.738 1.00 50.84 102 GLU A CA 1
ATOM 816 C C . GLU A 1 102 ? -26.629 -6.504 6.956 1.00 50.84 102 GLU A C 1
ATOM 818 O O . GLU A 1 102 ? -26.420 -7.224 5.989 1.00 50.84 102 GLU A O 1
ATOM 823 N N . THR A 1 103 ? -26.389 -6.958 8.191 1.00 51.03 103 THR A N 1
ATOM 824 C CA . THR A 1 103 ? -26.062 -8.386 8.437 1.00 51.03 103 THR A CA 1
ATOM 825 C C . THR A 1 103 ? -26.459 -8.850 9.842 1.00 51.03 103 THR A C 1
ATOM 827 O O . THR A 1 103 ? -25.621 -9.227 10.656 1.00 51.03 103 THR A O 1
ATOM 830 N N . LEU A 1 104 ? -27.757 -8.842 10.137 1.00 52.91 104 LEU A N 1
ATOM 831 C CA . LEU A 1 104 ? -28.339 -9.659 11.205 1.00 52.91 104 LEU A CA 1
ATOM 832 C C . LEU A 1 104 ? -29.658 -10.246 10.707 1.00 52.91 104 LEU A C 1
ATOM 834 O O . LEU A 1 104 ? -30.726 -9.818 11.117 1.00 52.91 104 LEU A O 1
ATOM 838 N N . ASP A 1 105 ? -29.563 -11.230 9.821 1.00 48.94 105 ASP A N 1
ATOM 839 C CA . ASP A 1 105 ? -30.602 -12.243 9.683 1.00 48.94 105 ASP A CA 1
ATOM 840 C C . ASP A 1 105 ? -29.917 -13.605 9.544 1.00 48.94 105 ASP A C 1
ATOM 842 O O . ASP A 1 105 ? -28.907 -13.742 8.855 1.00 48.94 105 ASP A O 1
ATOM 846 N N . ASP A 1 106 ? -30.484 -14.575 10.253 1.00 53.78 106 ASP A N 1
ATOM 847 C CA . ASP A 1 106 ? -30.052 -15.959 10.431 1.00 53.78 106 ASP A CA 1
ATOM 848 C C . ASP A 1 106 ? -28.765 -16.180 11.231 1.00 53.78 106 ASP A C 1
ATOM 850 O O . ASP A 1 106 ? -27.653 -16.213 10.716 1.00 53.78 106 ASP A O 1
ATOM 854 N N . LEU A 1 107 ? -28.944 -16.422 12.532 1.00 51.62 107 LEU A N 1
ATOM 855 C CA . LEU A 1 107 ? -28.827 -17.777 13.090 1.00 51.62 107 LEU A CA 1
ATOM 856 C C . LEU A 1 107 ? -29.344 -17.745 14.540 1.00 51.62 107 LEU A C 1
ATOM 858 O O . LEU A 1 107 ? -28.576 -17.739 15.503 1.00 51.62 107 LEU A O 1
ATOM 862 N N . SER A 1 108 ? -30.669 -17.693 14.692 1.00 51.03 108 SER A N 1
ATOM 863 C CA . SER A 1 108 ? -31.342 -18.075 15.933 1.00 51.03 108 SER A CA 1
ATOM 864 C C . SER A 1 108 ? -31.946 -19.463 15.765 1.00 51.03 108 SER A C 1
ATOM 866 O O . SER A 1 108 ? -32.762 -19.657 14.871 1.00 51.03 108 SER A O 1
ATOM 868 N N . ASP A 1 109 ? -31.525 -20.354 16.659 1.00 52.59 109 ASP A N 1
ATOM 869 C CA . ASP A 1 109 ? -32.238 -21.512 17.197 1.00 52.59 109 ASP A CA 1
ATOM 870 C C . ASP A 1 109 ? -33.028 -22.403 16.234 1.00 52.59 109 ASP A C 1
ATOM 872 O O . ASP A 1 109 ? -34.124 -22.069 15.792 1.00 52.59 109 ASP A O 1
ATOM 876 N N . ASP A 1 110 ? -32.574 -23.653 16.139 1.00 52.81 110 ASP A N 1
ATOM 877 C CA . ASP A 1 110 ? -33.514 -24.742 16.377 1.00 52.81 110 ASP A CA 1
ATOM 878 C C . ASP A 1 110 ? -32.879 -25.802 17.297 1.00 52.81 110 ASP A C 1
ATOM 880 O O . ASP A 1 110 ? -31.947 -26.511 16.916 1.00 52.81 110 ASP A O 1
ATOM 884 N N . SER A 1 111 ? -33.340 -25.752 18.552 1.00 52.50 111 SER A N 1
ATOM 885 C CA . SER A 1 111 ? -33.819 -26.853 19.408 1.00 52.50 111 SER A CA 1
ATOM 886 C C . SER A 1 111 ? -33.071 -28.193 19.438 1.00 52.50 111 SER A C 1
ATOM 888 O O . SER A 1 111 ? -33.113 -28.949 18.443 1.00 52.50 111 SER A O 1
#

Nearest PDB structures (foldseek):
  2mqk-assembly1_A  TM=5.006E-01  e=3.133E+00  Muvirus mu

Sequence (111 aa):
MAGKSKATISKEIFQKGLKDDMFPFLANLYKEGKISVKQIAKITGIHHTEIYSMLPEYIDDIDMDDKILEDFGNFDQEFRAYLKELKKKGVSLSDSIRVSDETLDDLSDDS

Solvent-accessible surface area (backbone atoms only — not comparable to full-atom values): 7015 Å² total; per-residue (Å²): 132,89,73,80,52,70,67,58,53,52,50,51,53,50,53,44,49,43,58,74,57,48,42,49,55,53,38,49,38,37,76,72,67,76,48,52,68,69,55,51,23,69,74,70,72,47,56,63,71,60,50,64,68,48,44,66,82,57,47,83,66,82,79,73,49,68,64,56,59,50,52,49,54,52,46,52,53,53,49,52,52,50,52,53,49,39,50,75,73,68,54,77,72,85,86,78,66,88,70,82,90,80,83,89,78,88,88,79,84,85,133